Protein AF-A0A9E3Q4N4-F1 (afdb_monomer_lite)

Radius of gyration: 17.68 Å; chains: 1; bounding box: 38×56×44 Å

Structure (mmCIF, N/CA/C/O backbone):
data_AF-A0A9E3Q4N4-F1
#
_entry.id   AF-A0A9E3Q4N4-F1
#
loop_
_atom_site.group_PDB
_atom_site.id
_atom_site.type_symbol
_atom_site.label_atom_id
_atom_site.label_alt_id
_atom_site.label_comp_id
_atom_site.label_asym_id
_atom_site.label_entity_id
_atom_site.label_seq_id
_atom_site.pdbx_PDB_ins_code
_atom_site.Cartn_x
_atom_site.Cartn_y
_atom_site.Cartn_z
_atom_site.occupancy
_atom_site.B_iso_or_equiv
_atom_site.auth_seq_id
_atom_site.auth_comp_id
_atom_site.auth_asym_id
_atom_site.auth_atom_id
_atom_site.pdbx_PDB_model_num
ATOM 1 N N . MET A 1 1 ? 18.812 33.890 12.161 1.00 44.12 1 MET A N 1
ATOM 2 C CA . MET A 1 1 ? 17.458 33.704 11.607 1.00 44.12 1 MET A CA 1
ATOM 3 C C . MET A 1 1 ? 16.983 32.359 12.131 1.00 44.12 1 MET A C 1
ATOM 5 O O . MET A 1 1 ? 17.540 31.350 11.725 1.00 44.12 1 MET A O 1
ATOM 9 N N . ALA A 1 2 ? 16.129 32.348 13.156 1.00 44.19 2 ALA A N 1
ATOM 10 C CA . ALA A 1 2 ? 15.588 31.101 13.691 1.00 44.19 2 ALA A CA 1
ATOM 11 C C . ALA A 1 2 ? 14.675 30.496 12.619 1.00 44.19 2 ALA A C 1
ATOM 13 O O . ALA A 1 2 ? 13.860 31.219 12.047 1.00 44.19 2 ALA A O 1
ATOM 14 N N . LEU A 1 3 ? 14.868 29.218 12.292 1.00 48.31 3 LEU A N 1
ATOM 15 C CA . LEU A 1 3 ? 13.916 28.496 11.452 1.00 48.31 3 LEU A CA 1
ATOM 16 C C . LEU A 1 3 ? 12.552 28.562 12.161 1.00 48.31 3 LEU A C 1
ATOM 18 O O . LEU A 1 3 ? 12.532 28.375 13.380 1.00 48.31 3 LEU A O 1
ATOM 22 N N . PRO A 1 4 ? 11.449 28.886 11.459 1.00 55.12 4 PRO A N 1
ATOM 23 C CA . PRO A 1 4 ? 10.127 28.889 12.073 1.00 55.12 4 PRO A CA 1
ATOM 24 C C . PRO A 1 4 ? 9.855 27.524 12.707 1.00 55.12 4 PRO A C 1
ATOM 26 O O . PRO A 1 4 ? 10.367 26.511 12.224 1.00 55.12 4 PRO A O 1
ATOM 29 N N . ASP A 1 5 ? 9.080 27.525 13.793 1.00 55.97 5 ASP A N 1
ATOM 30 C CA . ASP A 1 5 ? 8.675 26.323 14.516 1.00 55.97 5 ASP A CA 1
ATOM 31 C C . ASP A 1 5 ? 8.233 25.251 13.519 1.00 55.97 5 ASP A C 1
ATOM 33 O O . ASP A 1 5 ? 7.205 25.372 12.850 1.00 55.97 5 ASP A O 1
ATOM 37 N N . VAL A 1 6 ? 9.052 24.208 13.375 1.00 57.19 6 VAL A N 1
ATOM 38 C CA . VAL A 1 6 ? 8.673 23.028 12.607 1.00 57.19 6 VAL A CA 1
ATOM 39 C C . VAL A 1 6 ? 7.453 22.474 13.321 1.00 57.19 6 VAL A C 1
ATOM 41 O O . VAL A 1 6 ? 7.573 22.007 14.454 1.00 57.19 6 VAL A O 1
ATOM 44 N N . TYR A 1 7 ? 6.284 22.557 12.686 1.00 50.38 7 TYR A N 1
ATOM 45 C CA . TYR A 1 7 ? 5.096 21.870 13.164 1.00 50.38 7 TYR A CA 1
ATOM 46 C C . TYR A 1 7 ? 5.445 20.385 13.283 1.00 50.38 7 TYR A C 1
ATOM 48 O O . TYR A 1 7 ? 5.587 19.676 12.288 1.00 50.38 7 TYR A O 1
ATOM 56 N N . ARG A 1 8 ? 5.658 19.931 14.517 1.00 53.75 8 ARG A N 1
ATOM 57 C CA . ARG A 1 8 ? 5.776 18.516 14.837 1.00 53.75 8 ARG A CA 1
ATOM 58 C C . ARG A 1 8 ? 4.348 18.027 14.989 1.00 53.75 8 ARG A C 1
ATOM 60 O O . ARG A 1 8 ? 3.707 18.326 15.994 1.00 53.75 8 ARG A O 1
ATOM 67 N N . GLY A 1 9 ? 3.835 17.372 13.950 1.00 55.59 9 GLY A N 1
ATOM 68 C CA . GLY A 1 9 ? 2.509 16.768 13.993 1.00 55.59 9 GLY A CA 1
ATOM 69 C C . GLY A 1 9 ? 2.372 15.877 15.224 1.00 55.59 9 GLY A C 1
ATOM 70 O O . GLY A 1 9 ? 3.313 15.192 15.613 1.00 55.59 9 GLY A O 1
ATOM 71 N N . THR A 1 10 ? 1.200 15.893 15.848 1.00 58.22 10 THR A N 1
ATOM 72 C CA . THR A 1 10 ? 0.866 15.021 16.984 1.00 58.22 10 THR A CA 1
ATOM 73 C C . THR A 1 10 ? 0.396 13.644 16.509 1.00 58.22 10 THR A C 1
ATOM 75 O O . THR A 1 10 ? -0.492 13.059 17.123 1.00 58.22 10 THR A O 1
ATOM 78 N N . ILE A 1 11 ? 0.910 13.161 15.373 1.00 63.06 11 ILE A N 1
ATOM 79 C CA . ILE A 1 11 ? 0.548 11.846 14.842 1.00 63.06 11 ILE A CA 1
ATOM 80 C C . ILE A 1 11 ? 1.071 10.809 15.836 1.00 63.06 11 ILE A C 1
ATOM 82 O O . ILE A 1 11 ? 2.274 10.735 16.075 1.00 63.06 11 ILE A O 1
ATOM 86 N N . GLY A 1 12 ? 0.158 10.062 16.458 1.00 73.31 12 GLY A N 1
ATOM 87 C CA . GLY A 1 12 ? 0.511 8.969 17.355 1.00 73.31 12 GLY A CA 1
ATOM 88 C C . GLY A 1 12 ? 0.846 7.741 16.528 1.00 73.31 12 GLY A C 1
ATOM 89 O O . GLY A 1 12 ? -0.044 6.974 16.182 1.00 73.31 12 GLY A O 1
ATOM 90 N N . ASP A 1 13 ? 2.104 7.552 16.163 1.00 75.94 13 ASP A N 1
ATOM 91 C CA . ASP A 1 13 ? 2.524 6.400 15.380 1.00 75.94 13 ASP A CA 1
ATOM 92 C C . ASP A 1 13 ? 2.892 5.199 16.264 1.00 75.94 13 ASP A C 1
ATOM 94 O O . ASP A 1 13 ? 3.602 5.310 17.265 1.00 75.94 13 ASP A O 1
ATOM 98 N N . ILE A 1 14 ? 2.385 4.011 15.908 1.00 72.06 14 ILE A N 1
ATOM 99 C CA . ILE A 1 14 ? 2.612 2.784 16.687 1.00 72.06 14 ILE A CA 1
ATOM 100 C C . ILE A 1 14 ? 3.108 1.643 15.787 1.00 72.06 14 ILE A C 1
ATOM 102 O O . ILE A 1 14 ? 2.314 1.081 15.027 1.00 72.06 14 ILE A O 1
ATOM 106 N N . PRO A 1 15 ? 4.387 1.221 15.913 1.00 74.44 15 PRO A N 1
ATOM 107 C CA . PRO A 1 15 ? 5.446 1.800 16.760 1.00 74.44 15 PRO A CA 1
ATOM 108 C C . PRO A 1 15 ? 5.925 3.192 16.280 1.00 74.44 15 PRO A C 1
ATOM 110 O O . PRO A 1 15 ? 5.662 3.550 15.133 1.00 74.44 15 PRO A O 1
ATOM 113 N N . PRO A 1 16 ? 6.661 3.96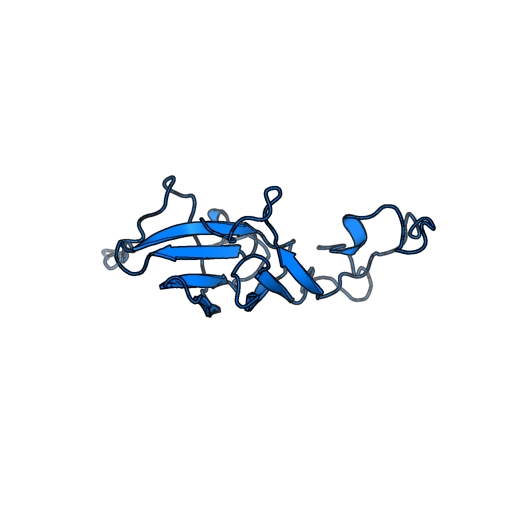7 17.101 1.00 76.12 16 PRO A N 1
ATOM 114 C CA . PRO A 1 16 ? 7.232 5.244 16.667 1.00 76.12 16 PRO A CA 1
ATOM 115 C C . PRO A 1 16 ? 8.103 5.111 15.406 1.00 76.12 16 PRO A C 1
ATOM 117 O O . PRO A 1 16 ? 8.852 4.143 15.261 1.00 76.12 16 PRO A O 1
ATOM 120 N N . GLY A 1 17 ? 7.993 6.066 14.490 1.00 71.25 17 GLY A N 1
ATOM 121 C CA . GLY A 1 17 ? 8.523 6.074 13.122 1.00 71.25 17 GLY A CA 1
ATOM 122 C C . GLY A 1 17 ? 7.767 5.187 12.120 1.00 71.25 17 GLY A C 1
ATOM 123 O O . GLY A 1 17 ? 8.088 5.173 10.929 1.00 71.25 17 GLY A O 1
ATOM 124 N N . SER A 1 18 ? 6.778 4.393 12.549 1.00 72.62 18 SER A N 1
ATOM 125 C CA . SER A 1 18 ? 6.140 3.406 11.658 1.00 72.62 18 SER A CA 1
ATOM 126 C C . SER A 1 18 ? 5.068 3.981 10.745 1.00 72.62 18 SER A C 1
ATOM 128 O O . SER A 1 18 ? 4.718 3.330 9.760 1.00 72.62 18 SER A O 1
ATOM 130 N N . ALA A 1 19 ? 4.562 5.174 11.051 1.00 79.50 19 ALA A N 1
ATOM 131 C CA . ALA A 1 19 ? 3.550 5.863 10.263 1.00 79.50 19 ALA A CA 1
ATOM 132 C C . ALA A 1 19 ? 4.026 7.246 9.806 1.00 79.50 19 ALA A C 1
ATOM 134 O O . ALA A 1 19 ? 3.214 8.137 9.588 1.00 79.50 19 ALA A O 1
ATOM 135 N N . ASP A 1 20 ? 5.334 7.415 9.605 1.00 86.75 20 ASP A N 1
ATOM 136 C CA . ASP A 1 20 ? 5.848 8.552 8.849 1.00 86.75 20 ASP A CA 1
ATOM 137 C C . ASP A 1 20 ? 5.417 8.407 7.383 1.00 86.75 20 ASP A C 1
ATOM 139 O O . ASP A 1 20 ? 5.755 7.438 6.701 1.00 86.75 20 ASP A O 1
ATOM 143 N N . PHE A 1 21 ? 4.645 9.352 6.869 1.00 90.94 21 PHE A N 1
ATOM 144 C CA . PHE A 1 21 ? 4.250 9.380 5.464 1.00 90.94 21 PHE A CA 1
ATOM 145 C C . PHE A 1 21 ? 4.137 10.823 4.977 1.00 90.94 21 PHE A C 1
ATOM 147 O O . PHE A 1 21 ? 4.151 11.770 5.763 1.00 90.94 21 PHE A O 1
ATOM 154 N N . GLY A 1 22 ? 4.074 10.999 3.662 1.00 90.62 22 GLY A N 1
ATOM 155 C CA . GLY A 1 22 ? 4.076 12.305 3.017 1.00 90.62 22 GLY A CA 1
ATOM 156 C C . GLY A 1 22 ? 3.061 12.354 1.889 1.00 90.62 22 GLY A C 1
ATOM 157 O O . GLY A 1 22 ? 2.686 11.308 1.376 1.00 90.62 22 GLY A O 1
ATOM 158 N N . ALA A 1 23 ? 2.625 13.567 1.538 1.00 94.88 23 ALA A N 1
ATOM 159 C CA . ALA A 1 23 ? 1.619 13.818 0.503 1.00 94.88 23 ALA A CA 1
ATOM 160 C C . ALA A 1 23 ? 0.378 12.899 0.626 1.00 94.88 23 ALA A C 1
ATOM 162 O O . ALA A 1 23 ? 0.128 12.077 -0.256 1.00 94.88 23 ALA A O 1
ATOM 163 N N . PRO A 1 24 ? -0.374 12.980 1.745 1.00 96.44 24 PRO A N 1
ATOM 164 C CA . PRO A 1 24 ? -1.646 12.274 1.844 1.00 96.44 24 PRO A CA 1
ATOM 165 C C . PRO A 1 24 ? -2.606 12.773 0.757 1.00 96.44 24 PRO A C 1
ATOM 167 O O . PRO A 1 24 ? -2.753 13.982 0.576 1.00 96.44 24 PRO A O 1
ATOM 170 N N . ASP A 1 25 ? -3.259 11.836 0.078 1.00 97.75 25 ASP A N 1
ATOM 171 C CA . ASP A 1 25 ? -4.211 12.087 -1.007 1.00 97.75 25 ASP A CA 1
ATOM 172 C C . ASP A 1 25 ? -5.526 11.352 -0.707 1.00 97.75 25 ASP A C 1
ATOM 174 O O . ASP A 1 25 ? -6.457 11.931 -0.138 1.00 97.75 25 ASP A O 1
ATOM 178 N N . GLY A 1 26 ? -5.580 10.051 -1.009 1.00 98.00 26 GLY A N 1
ATOM 179 C CA . GLY A 1 26 ? -6.788 9.249 -0.862 1.00 98.00 26 GLY A CA 1
ATOM 180 C C . GLY A 1 26 ? -7.220 9.113 0.598 1.00 98.00 26 GLY A C 1
ATOM 181 O O . GLY A 1 26 ? -6.429 8.722 1.456 1.00 98.00 26 GLY A O 1
ATOM 182 N N . LEU A 1 27 ? -8.497 9.388 0.877 1.00 98.38 27 LEU A N 1
ATOM 183 C CA . LEU A 1 27 ? -9.109 9.223 2.196 1.00 98.38 27 LEU A CA 1
ATOM 184 C C . LEU A 1 27 ? -10.389 8.396 2.098 1.00 98.38 27 LEU A C 1
ATOM 186 O O . LEU A 1 27 ? -11.219 8.616 1.213 1.00 98.38 27 LEU A O 1
ATOM 190 N N . TRP A 1 28 ? -10.586 7.479 3.044 1.00 98.00 28 TRP A N 1
ATOM 191 C CA . TRP A 1 28 ? -11.811 6.683 3.121 1.00 98.00 28 TRP A CA 1
ATOM 192 C C . TRP A 1 28 ? -12.158 6.307 4.557 1.00 98.00 28 TRP A C 1
ATOM 194 O O . TRP A 1 28 ? -11.306 5.842 5.312 1.00 98.00 28 TRP A O 1
ATOM 204 N N . PHE A 1 29 ? -13.434 6.436 4.913 1.00 96.94 29 PHE A N 1
ATOM 205 C CA . PHE A 1 29 ? -13.973 5.887 6.153 1.00 96.94 29 PHE A CA 1
ATOM 206 C C . PHE A 1 29 ? -14.627 4.540 5.898 1.00 96.94 29 PHE A C 1
ATOM 208 O O . PHE A 1 29 ? -15.522 4.427 5.060 1.00 96.94 29 PHE A O 1
ATOM 215 N N . ASP A 1 30 ? -14.210 3.520 6.642 1.00 95.12 30 ASP A N 1
ATOM 216 C CA . ASP A 1 30 ? -14.932 2.253 6.628 1.00 95.12 30 ASP A CA 1
ATOM 217 C C . ASP A 1 30 ? -16.133 2.257 7.596 1.00 95.12 30 ASP A C 1
ATOM 219 O O . ASP A 1 30 ? -16.241 3.136 8.459 1.00 95.12 30 ASP A O 1
ATOM 223 N N . PRO A 1 31 ? -17.052 1.277 7.487 1.00 93.75 31 PRO A N 1
ATOM 224 C CA . PRO A 1 31 ? -18.223 1.193 8.364 1.00 93.75 31 PRO A CA 1
ATOM 225 C C . PRO A 1 31 ? -17.915 1.024 9.862 1.00 93.75 31 PRO A C 1
ATOM 227 O O . PRO A 1 31 ? -18.832 1.113 10.675 1.00 93.75 31 PRO A O 1
ATOM 230 N N . PHE A 1 32 ? -16.657 0.771 10.236 1.00 93.81 32 PHE A N 1
ATOM 231 C CA . PHE A 1 32 ? -16.210 0.597 11.620 1.00 93.81 32 PHE A CA 1
ATOM 232 C C . PHE A 1 32 ? -15.582 1.876 12.194 1.00 93.81 32 PHE A C 1
ATOM 234 O O . PHE A 1 32 ? -15.133 1.873 13.339 1.00 93.81 32 PHE A O 1
ATOM 241 N N . GLY A 1 33 ? -15.568 2.970 11.423 1.00 94.88 33 GLY A N 1
ATOM 242 C CA . GLY A 1 33 ? -15.108 4.286 11.867 1.00 94.88 33 GLY A CA 1
ATOM 243 C C . GLY A 1 33 ? -13.601 4.510 11.747 1.00 94.88 33 GLY A C 1
ATOM 244 O O . GLY A 1 33 ? -13.103 5.519 12.245 1.00 94.88 33 GLY A O 1
ATOM 245 N N . ARG A 1 34 ? -12.867 3.610 11.081 1.00 96.19 34 ARG A N 1
ATOM 246 C CA . ARG A 1 34 ? -11.432 3.798 10.823 1.00 96.19 34 ARG A CA 1
ATOM 247 C C . ARG A 1 34 ? -11.228 4.715 9.622 1.00 96.19 34 ARG A C 1
ATOM 249 O O . ARG A 1 34 ? -11.931 4.577 8.616 1.00 96.19 34 ARG A O 1
ATOM 256 N N . LEU A 1 35 ? -10.251 5.614 9.720 1.00 97.62 35 LEU A N 1
ATOM 257 C CA . LEU A 1 35 ? -9.830 6.477 8.620 1.00 97.62 35 LEU A CA 1
ATOM 258 C C . LEU A 1 35 ? -8.646 5.843 7.894 1.00 97.62 35 LEU A C 1
ATOM 260 O O . LEU A 1 35 ? -7.563 5.698 8.453 1.00 97.62 35 LEU A O 1
ATOM 264 N N . TRP A 1 36 ? -8.835 5.508 6.631 1.00 98.06 36 TRP A N 1
ATOM 265 C CA . TRP A 1 36 ? -7.776 5.034 5.758 1.00 98.06 36 TRP A CA 1
ATOM 266 C C . TRP A 1 36 ? -7.182 6.206 4.984 1.00 98.06 36 TRP A C 1
ATOM 268 O O . TRP A 1 36 ? -7.923 7.035 4.456 1.00 98.06 36 TRP A O 1
ATOM 278 N N . ILE A 1 37 ? -5.853 6.273 4.946 1.00 98.19 37 ILE A N 1
ATOM 279 C CA . ILE A 1 37 ? -5.077 7.367 4.354 1.00 98.19 37 ILE A CA 1
ATOM 280 C C . ILE A 1 37 ? -4.126 6.758 3.332 1.00 98.19 37 ILE A C 1
ATOM 282 O O . ILE A 1 37 ? -3.350 5.876 3.687 1.00 98.19 37 ILE A O 1
ATOM 286 N N . GLN A 1 38 ? -4.172 7.216 2.089 1.00 98.31 38 GLN A N 1
ATOM 287 C CA . GLN A 1 38 ? -3.318 6.771 0.989 1.00 98.31 38 GLN A CA 1
ATOM 288 C C . GLN A 1 38 ? -2.411 7.930 0.552 1.00 98.31 38 GLN A C 1
ATOM 290 O O . GLN A 1 38 ? -2.752 9.092 0.786 1.00 98.31 38 GLN A O 1
ATOM 295 N N . THR A 1 39 ? -1.249 7.640 -0.034 1.00 97.19 39 THR A N 1
ATOM 296 C CA . THR A 1 39 ? -0.262 8.677 -0.374 1.00 97.19 39 THR A CA 1
ATOM 297 C C . THR A 1 39 ? 0.115 8.709 -1.848 1.00 97.19 39 THR A C 1
ATOM 299 O O . THR A 1 39 ? 0.205 7.659 -2.493 1.00 97.19 39 THR A O 1
ATOM 302 N N . ASP A 1 40 ? 0.429 9.922 -2.308 1.00 96.62 40 ASP A N 1
ATOM 303 C CA . ASP A 1 40 ? 1.024 10.228 -3.611 1.00 96.62 40 ASP A CA 1
ATOM 304 C C . ASP A 1 40 ? 2.163 11.254 -3.457 1.00 96.62 40 ASP A C 1
ATOM 306 O O . ASP A 1 40 ? 2.057 12.446 -3.751 1.00 96.62 40 ASP A O 1
ATOM 310 N N . HIS A 1 41 ? 3.289 10.806 -2.907 1.00 93.31 41 HIS A N 1
ATOM 311 C CA . HIS A 1 41 ? 4.544 11.540 -3.032 1.00 93.31 41 HIS A CA 1
ATOM 312 C C . HIS A 1 41 ? 5.353 10.999 -4.210 1.00 93.31 41 HIS A C 1
ATOM 314 O O . HIS A 1 41 ? 5.123 9.893 -4.700 1.00 93.31 41 HIS A O 1
ATOM 320 N N . GLN A 1 42 ? 6.397 11.732 -4.612 1.00 87.94 42 GLN A N 1
ATOM 321 C CA . GLN A 1 42 ? 7.340 11.231 -5.611 1.00 87.94 42 GLN A CA 1
ATOM 322 C C . GLN A 1 42 ? 7.920 9.885 -5.155 1.00 87.94 42 GLN A C 1
ATOM 324 O O . GLN A 1 42 ? 8.680 9.815 -4.184 1.00 87.94 42 GLN A O 1
ATOM 329 N N . GLY A 1 43 ? 7.551 8.811 -5.855 1.00 77.12 43 GLY A N 1
ATOM 330 C CA . GLY A 1 43 ? 7.810 7.421 -5.463 1.00 77.12 43 GLY A CA 1
ATOM 331 C C . GLY A 1 43 ? 9.255 6.958 -5.656 1.00 77.12 43 GLY A C 1
ATOM 332 O O . GLY A 1 43 ? 9.507 5.769 -5.854 1.00 77.12 43 GLY A O 1
ATOM 333 N N . THR A 1 44 ? 10.202 7.894 -5.647 1.00 82.31 44 THR A N 1
ATOM 334 C CA . THR A 1 44 ? 11.620 7.637 -5.869 1.00 82.31 44 THR A CA 1
ATOM 335 C C . THR A 1 44 ? 12.366 7.364 -4.559 1.00 82.31 44 THR A C 1
ATOM 337 O O . THR A 1 44 ? 13.383 6.684 -4.588 1.00 82.31 44 THR A O 1
ATOM 340 N N . ALA A 1 45 ? 11.842 7.811 -3.409 1.00 84.50 45 ALA A N 1
ATOM 341 C CA . ALA A 1 45 ? 12.476 7.695 -2.087 1.00 84.50 45 ALA A CA 1
ATOM 342 C C . ALA A 1 45 ? 13.841 8.415 -1.977 1.00 84.50 45 ALA A C 1
ATOM 344 O O . ALA A 1 45 ? 14.752 7.953 -1.291 1.00 84.50 45 ALA A O 1
ATOM 345 N N . GLN A 1 46 ? 14.008 9.561 -2.649 1.00 87.06 46 GLN A N 1
ATOM 346 C CA . GLN A 1 46 ? 15.166 10.451 -2.461 1.00 87.06 46 GLN A CA 1
ATOM 347 C C . GLN A 1 46 ? 14.762 11.815 -1.891 1.00 87.06 46 GLN A C 1
ATOM 349 O O . GLN A 1 46 ? 13.584 12.163 -1.803 1.00 87.06 46 GLN A O 1
ATOM 354 N N . GLY A 1 47 ? 15.763 12.608 -1.499 1.00 88.62 47 GLY A N 1
ATOM 355 C CA . GLY A 1 47 ? 15.561 13.956 -0.976 1.00 88.62 47 GLY A CA 1
ATOM 356 C C . GLY A 1 47 ? 14.753 13.934 0.320 1.00 88.62 47 GLY A C 1
ATOM 357 O O . GLY A 1 47 ? 15.081 13.195 1.246 1.00 88.62 47 GLY A O 1
ATOM 358 N N . HIS A 1 48 ? 13.680 14.724 0.375 1.00 86.25 48 HIS A N 1
ATOM 359 C CA . HIS A 1 48 ? 12.806 14.809 1.551 1.00 86.25 48 HIS A CA 1
ATOM 360 C C . HIS A 1 48 ? 12.054 13.497 1.851 1.00 86.25 48 HIS A C 1
ATOM 362 O O . HIS A 1 48 ? 11.543 13.334 2.954 1.00 86.25 48 HIS A O 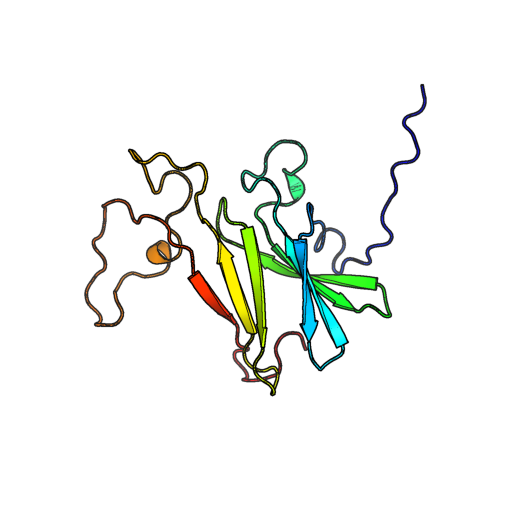1
ATOM 368 N N . TRP A 1 49 ? 12.016 12.553 0.904 1.00 87.88 49 TRP A N 1
ATOM 369 C CA . TRP A 1 49 ? 11.278 11.290 1.012 1.00 87.88 49 TRP A CA 1
ATOM 370 C C . TRP A 1 49 ? 12.142 10.102 1.461 1.00 87.88 49 TRP A C 1
ATOM 372 O O . TRP A 1 49 ? 11.635 8.990 1.585 1.00 87.88 49 TRP A O 1
ATOM 382 N N . VAL A 1 50 ? 13.445 10.311 1.699 1.00 86.88 50 VAL A N 1
ATOM 383 C CA . VAL A 1 50 ? 14.430 9.226 1.900 1.00 86.88 50 VAL A CA 1
ATOM 384 C C . VAL A 1 50 ? 14.093 8.269 3.049 1.00 86.88 50 VAL A C 1
ATOM 386 O O . VAL A 1 50 ? 14.420 7.090 2.979 1.00 86.88 50 VAL A O 1
ATOM 389 N N . ASN A 1 51 ? 13.392 8.753 4.076 1.00 86.12 51 ASN A N 1
ATOM 390 C CA . ASN A 1 51 ? 13.001 7.949 5.236 1.00 86.12 51 ASN A CA 1
ATOM 391 C C . ASN A 1 51 ? 11.576 7.377 5.140 1.00 86.12 51 ASN A C 1
ATOM 393 O O . ASN A 1 51 ? 11.170 6.634 6.028 1.00 86.12 51 ASN A O 1
ATOM 397 N N . LEU A 1 52 ? 10.812 7.720 4.096 1.00 87.50 52 LEU A N 1
ATOM 398 C CA . LEU A 1 52 ? 9.417 7.284 3.946 1.00 87.50 52 LEU A CA 1
ATOM 399 C C . LEU A 1 52 ? 9.287 6.018 3.091 1.00 87.50 52 LEU A C 1
ATOM 401 O O . LEU A 1 52 ? 8.390 5.210 3.321 1.00 87.50 52 LEU A O 1
ATOM 405 N N . GLY A 1 53 ? 10.206 5.818 2.141 1.00 88.88 53 GLY A N 1
ATOM 406 C CA . GLY A 1 53 ? 10.155 4.704 1.195 1.00 88.88 53 GLY A CA 1
ATOM 407 C C . GLY A 1 53 ? 9.244 4.992 -0.001 1.00 88.88 53 GLY A C 1
ATOM 408 O O . GLY A 1 53 ? 9.299 6.080 -0.569 1.00 88.88 53 GLY A O 1
ATOM 409 N N . THR A 1 54 ? 8.471 3.993 -0.434 1.00 92.88 54 THR A N 1
ATOM 410 C CA . THR A 1 54 ? 7.449 4.134 -1.490 1.00 92.88 54 THR A CA 1
ATOM 411 C C . THR A 1 54 ? 6.138 4.670 -0.912 1.00 92.88 54 THR A C 1
ATOM 413 O O . THR A 1 54 ? 5.999 4.774 0.304 1.00 92.88 54 THR A O 1
ATOM 416 N N . ASN A 1 55 ? 5.156 4.961 -1.771 1.00 96.06 55 ASN A N 1
ATOM 417 C CA . ASN A 1 55 ? 3.816 5.326 -1.323 1.00 96.06 55 ASN A CA 1
ATOM 418 C C . ASN A 1 55 ? 3.150 4.211 -0.503 1.00 96.06 55 ASN A C 1
ATOM 420 O O . ASN A 1 55 ? 3.352 3.014 -0.739 1.00 96.06 55 ASN A O 1
ATOM 424 N N . VAL A 1 56 ? 2.343 4.612 0.475 1.00 95.56 56 VAL A N 1
ATOM 425 C CA . VAL A 1 56 ? 1.775 3.735 1.500 1.00 95.56 56 VAL A CA 1
ATOM 426 C C . VAL A 1 56 ? 0.277 3.957 1.653 1.00 95.56 56 VAL A C 1
ATOM 428 O O . VAL A 1 56 ? -0.288 4.942 1.185 1.00 95.56 56 VAL A O 1
ATOM 431 N N . MET A 1 57 ? -0.365 3.034 2.362 1.0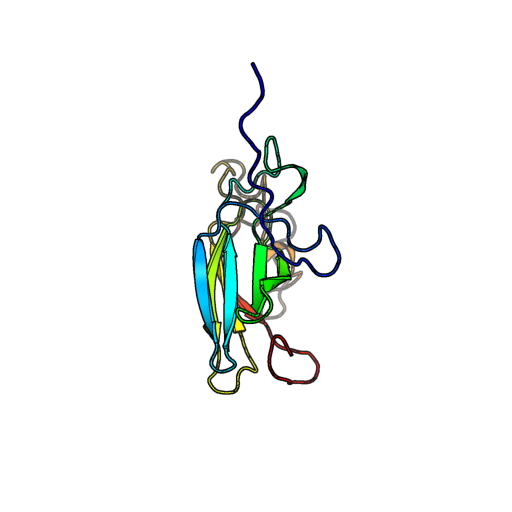0 97.50 57 MET A N 1
ATOM 432 C CA . MET A 1 57 ? -1.662 3.279 2.974 1.00 97.50 57 MET A CA 1
ATOM 433 C C . MET A 1 57 ? -1.581 3.009 4.472 1.00 97.50 57 MET A C 1
ATOM 435 O O . MET A 1 57 ? -1.096 1.962 4.915 1.00 97.50 57 MET A O 1
ATOM 439 N N . CYS A 1 58 ? -2.062 3.971 5.243 1.00 96.31 58 CYS A N 1
ATOM 440 C CA . CYS A 1 58 ? -2.150 3.952 6.691 1.00 96.31 58 CYS A CA 1
ATOM 441 C C . CYS A 1 58 ? -3.609 3.815 7.131 1.00 96.31 58 CYS A C 1
ATOM 443 O O . CYS A 1 58 ? -4.536 4.152 6.395 1.00 96.31 58 CYS A O 1
ATOM 445 N N . CYS A 1 59 ? -3.803 3.337 8.353 1.00 96.19 59 CYS A N 1
ATOM 446 C CA . CYS A 1 59 ? -5.083 3.320 9.040 1.00 96.19 59 CYS A CA 1
ATOM 447 C C . CYS A 1 59 ? -4.945 4.146 10.316 1.00 96.19 59 CYS A C 1
ATOM 449 O O . CYS A 1 59 ? -4.007 3.940 11.089 1.00 96.19 59 CYS A O 1
ATOM 451 N N . ALA A 1 60 ? -5.875 5.065 10.520 1.00 95.00 60 ALA A N 1
ATOM 452 C CA . ALA A 1 60 ? -5.934 5.954 11.657 1.00 95.00 60 ALA A CA 1
ATOM 453 C C . ALA A 1 60 ? -7.206 5.709 12.472 1.00 95.00 60 ALA A C 1
ATOM 455 O O . ALA A 1 60 ? -8.280 5.470 11.909 1.00 95.00 60 ALA A O 1
ATOM 456 N N . ASP A 1 61 ? -7.083 5.807 13.791 1.00 94.06 61 ASP A N 1
ATOM 457 C CA . ASP A 1 61 ? -8.219 5.987 14.688 1.00 94.06 61 ASP A CA 1
ATOM 458 C C . ASP A 1 61 ? -8.440 7.496 14.896 1.00 94.06 61 ASP A C 1
ATOM 460 O O . ASP A 1 61 ? -7.617 8.162 15.533 1.00 94.06 61 ASP A O 1
ATOM 464 N N . PRO A 1 62 ? -9.544 8.063 14.377 1.00 91.94 62 PRO A N 1
ATOM 465 C CA . PRO A 1 62 ? -9.818 9.492 14.499 1.00 91.94 62 PRO A CA 1
ATOM 466 C C . PRO A 1 62 ? -10.024 9.972 15.939 1.00 91.94 62 PRO A C 1
ATOM 468 O O . PRO A 1 62 ? -9.906 11.168 16.190 1.00 91.94 62 PRO A O 1
ATOM 471 N N . ASN A 1 63 ? -10.364 9.081 16.878 1.00 91.69 63 ASN A N 1
ATOM 472 C CA . ASN A 1 63 ? -10.619 9.465 18.269 1.00 91.69 63 ASN A CA 1
ATOM 473 C C . ASN A 1 63 ? -9.323 9.610 19.069 1.00 91.69 63 ASN A C 1
ATOM 475 O O . ASN A 1 63 ? -9.237 10.449 19.964 1.00 91.69 63 ASN A O 1
ATOM 479 N N . THR A 1 64 ? -8.333 8.769 18.770 1.00 90.25 64 THR A N 1
ATOM 480 C CA . THR A 1 64 ? -7.046 8.731 19.480 1.00 90.25 64 THR A CA 1
ATOM 481 C C . THR A 1 64 ? -5.923 9.417 18.707 1.00 90.25 64 THR A C 1
ATOM 483 O O . THR A 1 64 ? -4.859 9.654 19.276 1.00 90.25 64 THR A O 1
ATOM 486 N N . CYS A 1 65 ? -6.153 9.753 17.433 1.00 89.38 65 CYS A N 1
ATOM 487 C CA . CYS A 1 65 ? -5.139 10.222 16.485 1.00 89.38 65 CYS A CA 1
ATOM 488 C C . CYS A 1 65 ? -3.992 9.218 16.278 1.00 89.38 65 CYS A C 1
ATOM 490 O O . CYS A 1 65 ? -2.916 9.590 15.798 1.00 89.38 65 CYS A O 1
ATOM 492 N N . GLU A 1 66 ? -4.215 7.954 16.646 1.00 91.12 66 GLU A N 1
ATOM 493 C CA . GLU A 1 66 ? -3.265 6.881 16.414 1.00 91.12 66 GLU A CA 1
ATOM 494 C C . GLU A 1 66 ? -3.250 6.522 14.929 1.00 91.12 66 GLU A C 1
ATOM 496 O O . GLU A 1 66 ? -4.312 6.361 14.327 1.00 91.12 66 GLU A O 1
ATOM 501 N N . VAL A 1 67 ? -2.065 6.362 14.339 1.00 92.81 67 VAL A N 1
ATOM 502 C CA . VAL A 1 67 ? -1.890 5.977 12.937 1.00 92.81 67 VAL A CA 1
ATOM 503 C C . VAL A 1 67 ? -0.918 4.810 12.819 1.00 92.81 67 VAL A C 1
ATOM 505 O O . VAL A 1 67 ? 0.155 4.793 13.423 1.00 92.81 67 VAL A O 1
ATOM 508 N N . ARG A 1 68 ? -1.280 3.826 11.993 1.00 93.38 68 ARG A N 1
ATOM 509 C CA . ARG A 1 68 ? -0.436 2.672 11.668 1.00 93.38 68 ARG A CA 1
ATOM 510 C C . ARG A 1 68 ? -0.326 2.502 10.164 1.00 93.38 68 ARG A C 1
ATOM 512 O O . ARG A 1 68 ? -1.341 2.487 9.466 1.00 93.38 68 ARG A O 1
ATOM 519 N N . ARG A 1 69 ? 0.890 2.302 9.656 1.00 94.31 69 ARG A N 1
ATOM 520 C CA . ARG A 1 69 ? 1.095 1.886 8.263 1.00 94.31 69 ARG A CA 1
ATOM 521 C C . ARG A 1 69 ? 0.561 0.469 8.069 1.00 94.31 69 ARG A C 1
ATOM 523 O O . ARG A 1 69 ? 0.922 -0.440 8.811 1.00 94.31 69 ARG A O 1
ATOM 530 N N . PHE A 1 70 ? -0.293 0.289 7.067 1.00 95.75 70 PHE A N 1
ATOM 531 C CA . PHE A 1 70 ? -0.956 -0.982 6.778 1.00 95.75 70 PHE A CA 1
ATOM 532 C C . PHE A 1 70 ? -0.439 -1.633 5.490 1.00 95.75 70 PHE A C 1
ATOM 534 O O . PHE A 1 70 ? -0.264 -2.849 5.439 1.00 95.75 70 PHE A O 1
ATOM 541 N N . LEU A 1 71 ? -0.173 -0.833 4.456 1.00 95.81 71 LEU A N 1
ATOM 542 C CA . LEU A 1 71 ? 0.293 -1.292 3.148 1.00 95.81 71 LEU A CA 1
ATOM 543 C C . LEU A 1 71 ? 1.439 -0.404 2.657 1.00 95.81 71 LEU A C 1
ATOM 545 O O . LEU A 1 71 ? 1.383 0.814 2.797 1.00 95.81 71 LEU A O 1
ATOM 549 N N . THR A 1 72 ? 2.430 -1.020 2.020 1.00 94.94 72 THR A N 1
ATOM 550 C CA . THR A 1 72 ? 3.482 -0.346 1.251 1.00 94.94 72 THR A CA 1
ATOM 551 C C . THR A 1 72 ? 3.340 -0.757 -0.211 1.00 94.94 72 THR A C 1
ATOM 553 O O . THR A 1 72 ? 3.316 -1.951 -0.516 1.00 94.94 72 THR A O 1
ATOM 556 N N . GLY A 1 73 ? 3.198 0.219 -1.105 1.00 95.50 73 GLY A N 1
ATOM 557 C CA . GLY A 1 73 ? 3.049 -0.008 -2.539 1.00 95.50 73 GLY A CA 1
ATOM 558 C C . GLY A 1 73 ? 4.371 -0.382 -3.227 1.00 95.50 73 GLY A C 1
ATOM 559 O O . GLY A 1 73 ? 5.451 -0.195 -2.655 1.00 95.50 73 GLY A O 1
ATOM 560 N N . PRO A 1 74 ? 4.319 -0.923 -4.458 1.00 95.31 74 PRO A N 1
ATOM 561 C CA . PRO A 1 74 ? 5.516 -1.183 -5.257 1.00 95.31 74 PRO A CA 1
ATOM 562 C C . PRO A 1 74 ? 6.297 0.104 -5.596 1.00 95.31 74 PRO A C 1
ATOM 564 O O . PRO A 1 74 ? 5.788 1.215 -5.431 1.00 95.31 74 PRO A O 1
ATOM 567 N N . PRO A 1 75 ? 7.536 -0.021 -6.103 1.00 93.56 75 PRO A N 1
ATOM 568 C CA . PRO A 1 75 ? 8.330 1.132 -6.516 1.00 93.56 75 PRO A CA 1
ATOM 569 C C . PRO A 1 75 ? 7.603 2.035 -7.519 1.00 93.56 75 PRO A C 1
ATOM 571 O O . PRO A 1 75 ? 6.968 1.547 -8.461 1.00 93.56 75 PRO A O 1
ATOM 574 N N . GLN A 1 76 ? 7.733 3.350 -7.313 1.00 94.50 76 GLN A N 1
A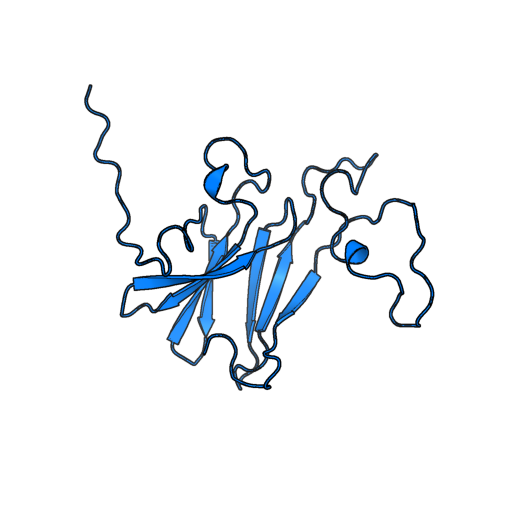TOM 575 C CA . GLN A 1 76 ? 7.187 4.401 -8.180 1.00 94.50 76 GLN A CA 1
ATOM 576 C C . GLN A 1 76 ? 5.689 4.279 -8.505 1.00 94.50 76 GLN A C 1
ATOM 578 O O . GLN A 1 76 ? 5.264 4.720 -9.563 1.00 94.50 76 GLN A O 1
ATOM 583 N N . CYS A 1 77 ? 4.890 3.674 -7.627 1.00 96.81 77 CYS A N 1
ATOM 584 C CA . CYS A 1 77 ? 3.433 3.797 -7.683 1.00 96.81 77 CYS A CA 1
ATOM 585 C C . CYS A 1 77 ? 2.949 4.922 -6.769 1.00 96.81 77 CYS A C 1
ATOM 587 O O . CYS A 1 77 ? 3.696 5.354 -5.889 1.00 96.81 77 CYS A O 1
ATOM 589 N N . GLU A 1 78 ? 1.682 5.293 -6.905 1.00 97.56 78 GLU A N 1
ATOM 590 C CA . GLU A 1 78 ? 0.881 5.802 -5.790 1.00 97.56 78 GLU A CA 1
ATOM 591 C C . GLU A 1 78 ? -0.070 4.704 -5.290 1.00 97.56 78 GLU A C 1
ATOM 593 O O . GLU A 1 78 ? -0.456 3.784 -6.033 1.00 97.56 78 GLU A O 1
ATOM 598 N N . VAL A 1 79 ? -0.459 4.806 -4.020 1.00 98.31 79 VAL A N 1
ATOM 599 C CA . VAL A 1 79 ? -1.574 4.025 -3.482 1.00 98.31 79 VAL A CA 1
ATOM 600 C C . VAL A 1 79 ? -2.793 4.932 -3.537 1.00 98.31 79 VAL A C 1
ATOM 602 O O . VAL A 1 79 ? -2.772 6.017 -2.972 1.00 98.31 79 VAL A O 1
ATOM 605 N N . THR A 1 80 ? -3.849 4.513 -4.227 1.00 98.38 80 THR A N 1
ATOM 606 C CA . THR A 1 80 ? -5.002 5.385 -4.493 1.00 98.38 80 THR A CA 1
ATOM 607 C C . THR A 1 80 ? -6.270 4.579 -4.691 1.00 98.38 80 THR A C 1
ATOM 609 O O . THR A 1 80 ? -6.219 3.445 -5.164 1.00 98.38 80 THR A O 1
ATOM 612 N N . GLY A 1 81 ? -7.417 5.160 -4.349 1.00 98.06 81 GLY A N 1
ATOM 613 C CA . GLY A 1 81 ? -8.724 4.532 -4.479 1.00 98.06 81 GLY A CA 1
ATOM 614 C C . GLY A 1 81 ? -8.893 3.327 -3.555 1.00 98.06 81 GLY A C 1
ATOM 615 O O . GLY A 1 81 ? -8.096 2.386 -3.544 1.00 98.06 81 GLY A O 1
ATOM 616 N N . MET A 1 82 ? -9.970 3.318 -2.779 1.00 97.88 82 MET A N 1
ATOM 617 C CA . MET A 1 82 ? -10.319 2.136 -2.008 1.00 97.88 82 MET A CA 1
ATOM 618 C C . MET A 1 82 ? -11.812 1.982 -1.786 1.00 97.88 82 MET A C 1
ATOM 620 O O . MET A 1 82 ? -12.583 2.937 -1.843 1.00 97.88 82 MET A O 1
ATOM 624 N N . THR A 1 83 ? -12.205 0.742 -1.527 1.00 97.75 83 THR A N 1
ATOM 625 C CA . THR A 1 83 ? -13.533 0.380 -1.035 1.00 97.75 83 THR A CA 1
ATOM 626 C C . THR A 1 83 ? -13.442 -0.948 -0.283 1.00 97.75 83 THR A C 1
ATOM 628 O O . THR A 1 83 ? -12.450 -1.666 -0.407 1.00 97.75 83 THR A O 1
ATOM 631 N N . CYS A 1 84 ? -14.456 -1.311 0.495 1.00 97.12 84 CYS A N 1
ATOM 632 C CA . CYS A 1 84 ? -14.499 -2.592 1.197 1.00 97.12 84 CYS A CA 1
ATOM 633 C C . CYS A 1 84 ? -15.824 -3.315 0.957 1.00 97.12 84 CYS A C 1
ATOM 635 O O . CYS A 1 84 ? -16.843 -2.698 0.640 1.00 97.12 84 CYS A O 1
ATOM 637 N N . THR A 1 85 ? -15.830 -4.635 1.137 1.00 97.50 85 THR A N 1
ATOM 638 C CA . THR A 1 85 ? -17.091 -5.381 1.225 1.00 97.50 85 THR A CA 1
ATOM 639 C C . THR A 1 85 ? -17.919 -4.901 2.425 1.00 97.50 85 THR A C 1
ATOM 641 O O . THR A 1 85 ? -17.342 -4.450 3.418 1.00 97.50 85 THR A O 1
ATOM 644 N N . PRO A 1 86 ? -19.263 -5.022 2.390 1.00 95.06 86 PRO A N 1
ATOM 645 C CA . PRO A 1 86 ? -20.115 -4.613 3.512 1.00 95.06 86 PRO A CA 1
ATOM 646 C C . PRO A 1 86 ? -19.788 -5.310 4.840 1.00 95.06 86 PRO A C 1
ATOM 648 O O . PRO A 1 86 ? -20.002 -4.738 5.902 1.00 95.06 86 PRO A O 1
ATOM 651 N N . ASP A 1 87 ? -19.256 -6.535 4.789 1.00 96.38 87 ASP A N 1
ATOM 652 C CA . ASP A 1 87 ? -18.815 -7.294 5.965 1.00 96.38 87 ASP A CA 1
ATOM 653 C C . ASP A 1 87 ? -17.395 -6.932 6.444 1.00 96.38 87 ASP A C 1
ATOM 655 O O . ASP A 1 87 ? -16.924 -7.486 7.437 1.00 96.38 87 ASP A O 1
ATOM 659 N N . GLY A 1 88 ? -16.697 -6.033 5.740 1.00 96.69 88 GLY A N 1
ATOM 660 C CA . GLY A 1 88 ? -15.345 -5.582 6.065 1.00 96.69 88 GLY A CA 1
ATOM 661 C C . GLY A 1 88 ? -14.238 -6.616 5.857 1.00 96.69 88 GLY A C 1
ATOM 662 O O . GLY A 1 88 ? -13.106 -6.378 6.282 1.00 96.69 88 GLY A O 1
ATOM 663 N N . ARG A 1 89 ? -14.528 -7.773 5.251 1.00 98.12 89 ARG A N 1
ATOM 664 C CA . ARG A 1 89 ? -13.568 -8.890 5.140 1.00 98.12 89 ARG A CA 1
ATOM 665 C C . ARG A 1 89 ? -12.653 -8.809 3.923 1.00 98.12 89 ARG A C 1
ATOM 667 O O . ARG A 1 89 ? -11.618 -9.474 3.904 1.00 98.12 89 ARG A O 1
ATOM 674 N N . SER A 1 90 ? -13.013 -8.002 2.927 1.00 98.31 90 SER A N 1
ATOM 675 C CA . SER A 1 90 ? -12.177 -7.732 1.756 1.00 98.31 90 SER A CA 1
ATOM 676 C C . SER A 1 90 ? -12.032 -6.232 1.543 1.00 98.31 90 SER A C 1
ATOM 678 O O . SER A 1 90 ? -13.029 -5.515 1.435 1.00 98.31 90 SER A O 1
ATOM 680 N N . LEU A 1 91 ? -10.786 -5.772 1.455 1.00 98.12 91 LEU A N 1
ATOM 681 C CA . LEU A 1 91 ? -10.443 -4.397 1.115 1.00 98.12 91 LEU A CA 1
ATOM 682 C C . LEU A 1 91 ? -9.895 -4.349 -0.315 1.00 98.12 91 LEU A C 1
ATOM 684 O O . LEU A 1 91 ? -8.921 -5.031 -0.623 1.00 98.12 91 LEU A O 1
ATOM 688 N N . PHE A 1 92 ? -10.510 -3.549 -1.178 1.00 98.62 92 PHE A N 1
ATOM 689 C CA . PHE A 1 92 ? -10.050 -3.295 -2.539 1.00 98.62 92 PHE A CA 1
ATOM 690 C C . PHE A 1 92 ? -9.239 -2.006 -2.547 1.00 98.62 92 PHE A C 1
ATOM 692 O O . PHE A 1 92 ? -9.741 -0.980 -2.094 1.00 98.62 92 PHE A O 1
ATOM 699 N N . VAL A 1 93 ? -8.009 -2.054 -3.056 1.00 98.81 93 VAL A N 1
ATOM 700 C CA . VAL A 1 93 ? -7.089 -0.906 -3.059 1.00 98.81 93 VAL A CA 1
ATOM 701 C C . VAL A 1 93 ? -6.460 -0.765 -4.435 1.00 98.81 93 VAL A C 1
ATOM 703 O O . VAL A 1 93 ? -5.994 -1.756 -5.002 1.00 98.81 93 VAL A O 1
ATOM 706 N N . GLY A 1 94 ? -6.448 0.442 -4.989 1.00 98.75 94 GLY A N 1
ATOM 707 C CA . GLY A 1 94 ? -5.750 0.725 -6.235 1.00 98.75 94 GLY A CA 1
ATOM 708 C C . GLY A 1 94 ? -4.255 0.952 -6.019 1.00 98.75 94 GLY A C 1
ATOM 709 O O . GLY A 1 94 ? -3.813 1.596 -5.068 1.00 98.75 94 GLY A O 1
ATOM 710 N N . ILE A 1 95 ? -3.477 0.408 -6.947 1.00 98.50 95 ILE A N 1
ATOM 711 C CA . ILE A 1 95 ? -2.060 0.693 -7.141 1.00 98.50 95 ILE A CA 1
ATOM 712 C C . ILE A 1 95 ? -1.953 1.333 -8.521 1.00 98.50 95 ILE A C 1
ATOM 714 O O . ILE A 1 95 ? -2.181 0.654 -9.532 1.00 98.50 95 ILE A O 1
ATOM 718 N N . GLN A 1 96 ? -1.668 2.632 -8.570 1.00 98.00 96 GLN A N 1
ATOM 719 C CA . GLN A 1 96 ? -1.610 3.384 -9.822 1.00 98.00 96 GLN A CA 1
ATOM 720 C C . GLN A 1 96 ? -0.155 3.563 -10.273 1.00 98.00 96 GLN A C 1
ATOM 722 O O . GLN A 1 96 ? 0.756 3.661 -9.455 1.00 98.00 96 GLN A O 1
ATOM 727 N N . HIS A 1 97 ? 0.041 3.496 -11.595 1.00 96.31 97 HIS A N 1
ATOM 728 C CA . HIS A 1 97 ? 1.284 3.770 -12.329 1.00 96.31 97 HIS A CA 1
ATOM 729 C C . HIS A 1 97 ? 2.581 3.229 -11.696 1.00 96.31 97 HIS A C 1
ATOM 731 O O . HIS A 1 97 ? 3.555 3.965 -11.588 1.00 96.31 97 HIS A O 1
ATOM 737 N N . PRO A 1 98 ? 2.657 1.946 -11.293 1.00 96.19 98 PRO A N 1
ATOM 738 C CA . PRO A 1 98 ? 3.927 1.376 -10.853 1.00 96.19 98 PRO A CA 1
ATOM 739 C C . PRO A 1 98 ? 5.010 1.602 -11.918 1.00 96.19 98 PRO A C 1
ATOM 741 O O . PRO A 1 98 ? 4.789 1.304 -13.089 1.00 96.19 98 PRO A O 1
ATOM 744 N N . GLY A 1 99 ? 6.175 2.107 -11.510 1.00 95.06 99 GLY A N 1
ATOM 745 C CA . GLY A 1 99 ? 7.273 2.408 -12.432 1.00 95.06 99 GLY A CA 1
ATOM 746 C C . GLY A 1 99 ? 7.094 3.678 -13.274 1.00 95.06 99 GLY A C 1
ATOM 747 O O . GLY A 1 99 ? 7.630 3.695 -14.377 1.00 95.06 99 GLY A O 1
ATOM 748 N N . ASP A 1 100 ? 6.370 4.702 -12.803 1.00 93.44 100 ASP A N 1
ATOM 749 C CA . ASP A 1 100 ? 6.031 5.929 -13.560 1.00 93.44 100 ASP A CA 1
ATOM 750 C C . ASP A 1 100 ? 7.219 6.628 -14.262 1.00 93.44 100 ASP A C 1
ATOM 752 O O . ASP A 1 100 ? 7.073 7.167 -15.357 1.00 93.44 100 ASP A O 1
ATOM 756 N N . LEU A 1 101 ? 8.434 6.561 -13.705 1.00 92.62 101 LEU A N 1
ATOM 757 C CA . LEU A 1 101 ? 9.611 7.174 -14.339 1.00 92.62 101 LEU A CA 1
ATOM 758 C C . LEU A 1 101 ? 10.282 6.283 -15.396 1.00 92.62 101 LEU A C 1
ATOM 760 O O . LEU A 1 101 ? 11.269 6.705 -16.007 1.00 92.62 101 LEU A O 1
ATOM 764 N N . SER A 1 102 ? 9.784 5.063 -15.617 1.00 92.38 102 SER A N 1
ATOM 765 C CA . SER A 1 102 ? 10.372 4.117 -16.571 1.00 92.38 102 SER A CA 1
ATOM 766 C C . SER A 1 102 ? 10.188 4.626 -17.995 1.00 92.38 102 SER A C 1
ATOM 768 O O . SER A 1 102 ? 9.120 5.101 -18.393 1.00 92.38 102 SER A O 1
ATOM 770 N N . LYS A 1 103 ? 11.231 4.500 -18.813 1.00 92.31 103 LYS A N 1
ATOM 771 C CA . LYS A 1 103 ? 11.168 4.919 -20.218 1.00 92.31 103 LYS A CA 1
ATOM 772 C C . LYS A 1 103 ? 10.481 3.858 -21.064 1.00 92.31 103 LYS A C 1
ATOM 774 O O . LYS A 1 103 ? 10.584 2.667 -20.811 1.00 92.31 103 LYS A O 1
ATOM 779 N N . ALA A 1 104 ? 9.881 4.267 -22.181 1.00 89.12 104 ALA A N 1
ATOM 780 C CA . ALA A 1 104 ? 9.298 3.317 -23.132 1.00 89.12 104 ALA A CA 1
ATOM 781 C C . ALA A 1 104 ? 10.314 2.286 -23.674 1.00 89.12 104 ALA A C 1
ATOM 783 O O . ALA A 1 104 ? 9.922 1.169 -24.008 1.00 89.12 104 ALA A O 1
ATOM 784 N N . SER A 1 105 ? 11.597 2.662 -23.760 1.00 91.94 105 SER A N 1
ATOM 785 C CA . SER A 1 105 ? 12.700 1.788 -24.181 1.00 91.94 105 SER A CA 1
ATOM 786 C C . SER A 1 105 ? 13.133 0.775 -23.120 1.00 91.94 105 SER A C 1
ATOM 788 O O . SER A 1 105 ? 13.766 -0.210 -23.477 1.00 91.94 105 SER A O 1
ATOM 790 N N . ASP A 1 106 ? 12.823 1.032 -21.848 1.00 90.94 106 ASP A N 1
ATOM 791 C CA . ASP A 1 106 ? 13.136 0.165 -20.711 1.00 90.94 106 ASP A CA 1
ATOM 792 C C . ASP A 1 106 ? 11.977 0.222 -19.698 1.00 90.94 106 ASP A C 1
ATOM 794 O O . ASP A 1 106 ? 12.040 0.920 -18.684 1.00 90.94 106 ASP A O 1
ATOM 798 N N . PRO A 1 107 ? 10.832 -0.398 -20.036 1.00 89.50 107 PRO A N 1
ATOM 799 C CA . PRO A 1 107 ? 9.575 -0.141 -19.343 1.00 89.50 107 PRO A CA 1
ATOM 800 C C . PRO A 1 107 ? 9.506 -0.742 -17.938 1.00 89.50 107 PRO A C 1
ATOM 802 O O . PRO A 1 107 ? 8.543 -0.454 -17.238 1.00 89.50 107 PRO A O 1
ATOM 805 N N . ASP A 1 108 ? 10.457 -1.584 -17.537 1.00 89.81 108 ASP A N 1
ATOM 806 C CA . ASP A 1 108 ? 10.540 -2.178 -16.202 1.00 89.81 108 ASP A CA 1
ATOM 807 C C . ASP A 1 108 ? 11.784 -1.746 -15.410 1.00 89.81 108 ASP A C 1
ATOM 809 O O . ASP A 1 108 ? 12.078 -2.354 -14.380 1.00 89.81 108 ASP A O 1
ATOM 813 N N . GLU A 1 109 ? 12.447 -0.658 -15.834 1.00 91.88 109 GLU A N 1
ATOM 814 C CA . GLU A 1 109 ? 13.608 -0.042 -15.164 1.00 91.88 109 GLU A CA 1
ATOM 815 C C . GLU A 1 109 ? 13.384 0.110 -13.652 1.00 91.88 109 GLU A C 1
ATOM 817 O O . GLU A 1 109 ? 14.249 -0.230 -12.842 1.00 91.88 109 GLU A O 1
ATOM 822 N N . PHE A 1 110 ? 12.198 0.591 -13.263 1.00 92.19 110 PHE A N 1
ATOM 823 C CA . PHE A 1 110 ? 11.880 0.848 -11.860 1.00 92.19 110 PHE A CA 1
ATOM 824 C C . PHE A 1 110 ? 10.874 -0.123 -11.254 1.00 92.19 110 PHE A C 1
ATOM 826 O O . PHE A 1 110 ? 10.858 -0.298 -10.035 1.00 92.19 110 PHE A O 1
ATOM 833 N N . SER A 1 111 ? 10.017 -0.753 -12.057 1.00 92.69 111 SER A N 1
ATOM 834 C CA . SER A 1 111 ? 9.029 -1.699 -11.545 1.00 92.69 111 SER A CA 1
ATOM 835 C C . SER A 1 111 ? 8.610 -2.712 -12.596 1.00 92.69 111 SER A C 1
ATOM 837 O O . SER A 1 111 ? 8.315 -2.371 -13.732 1.00 92.69 111 SER A O 1
ATOM 839 N N . ALA A 1 112 ? 8.484 -3.962 -12.159 1.00 91.94 112 ALA A N 1
ATOM 840 C CA . ALA A 1 112 ? 7.883 -5.056 -12.916 1.00 91.94 112 ALA A CA 1
ATOM 841 C C . ALA A 1 112 ? 6.553 -5.531 -12.288 1.00 91.94 112 ALA A C 1
ATOM 843 O O . ALA A 1 112 ? 6.057 -6.625 -12.583 1.00 91.94 112 ALA A O 1
ATOM 844 N N . TRP A 1 113 ? 5.989 -4.751 -11.358 1.00 93.06 113 TRP A N 1
ATOM 845 C CA . TRP A 1 113 ? 4.773 -5.110 -10.626 1.00 93.06 113 TRP A CA 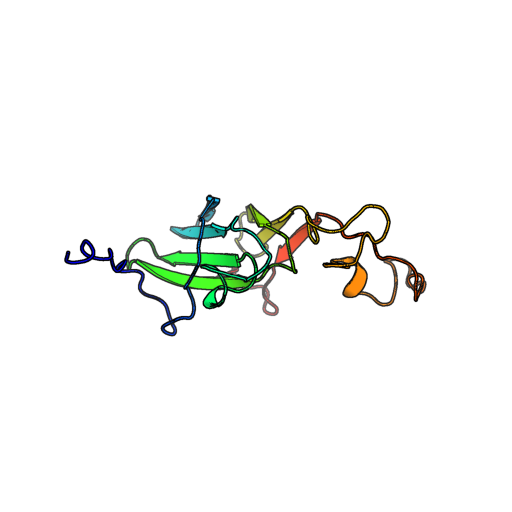1
ATOM 846 C C . TRP A 1 113 ? 3.513 -4.968 -11.509 1.00 93.06 113 TRP A C 1
ATOM 848 O O . TRP A 1 113 ? 3.422 -4.029 -12.298 1.00 93.06 113 TRP A O 1
ATOM 858 N N . PRO A 1 114 ? 2.510 -5.862 -11.396 1.00 91.62 114 PRO A N 1
ATOM 859 C CA . PRO A 1 114 ? 2.433 -7.004 -10.484 1.00 91.62 114 PRO A CA 1
ATOM 860 C C . PRO A 1 114 ? 3.097 -8.266 -11.033 1.00 91.62 114 PRO A C 1
ATOM 862 O O . PRO A 1 114 ? 3.211 -9.248 -10.303 1.00 91.62 114 PRO A O 1
ATOM 865 N N . GLY A 1 115 ? 3.520 -8.258 -12.300 1.00 87.12 115 GLY A N 1
ATOM 866 C CA . GLY A 1 115 ? 4.018 -9.436 -13.003 1.00 87.12 115 GLY A CA 1
ATOM 867 C C . GLY A 1 115 ? 5.205 -10.104 -12.313 1.00 87.12 115 GLY A C 1
ATOM 868 O O . GLY A 1 115 ? 5.305 -11.325 -12.354 1.00 87.12 115 GLY A O 1
ATOM 869 N N . SER A 1 116 ? 6.080 -9.347 -11.649 1.00 86.81 116 SER A N 1
ATOM 870 C CA . SER A 1 116 ? 7.232 -9.857 -10.885 1.00 86.81 116 SER A CA 1
ATOM 871 C C . SER A 1 116 ? 6.875 -10.825 -9.750 1.00 86.81 116 SER A C 1
ATOM 873 O O . SER A 1 116 ? 7.740 -11.577 -9.312 1.00 86.81 116 SER A O 1
ATOM 875 N N . GLN A 1 117 ? 5.620 -10.855 -9.298 1.00 85.94 117 GLN A N 1
ATOM 876 C CA . GLN A 1 117 ? 5.179 -11.708 -8.187 1.00 85.94 117 GLN A CA 1
ATOM 877 C C . GLN A 1 117 ? 4.864 -13.149 -8.600 1.00 85.94 117 GLN A C 1
ATOM 879 O O . GLN A 1 117 ? 4.687 -14.010 -7.740 1.00 85.94 117 GLN A O 1
ATOM 884 N N . PHE A 1 118 ? 4.768 -13.422 -9.902 1.00 85.00 118 PHE A N 1
ATOM 885 C CA . PHE A 1 118 ? 4.274 -14.697 -10.404 1.00 85.00 118 PHE A CA 1
ATOM 886 C C . PHE A 1 118 ? 5.301 -15.360 -11.324 1.00 85.00 118 PHE A C 1
ATOM 888 O O . PHE A 1 118 ? 6.012 -14.702 -12.091 1.00 85.00 118 PHE A O 1
ATOM 895 N N . ALA A 1 119 ? 5.373 -16.687 -11.241 1.00 84.19 119 ALA A N 1
ATOM 896 C CA . ALA A 1 119 ? 6.128 -17.515 -12.178 1.00 84.19 119 ALA A CA 1
ATOM 897 C C . ALA A 1 119 ? 5.254 -17.994 -13.346 1.00 84.19 119 ALA A C 1
ATOM 899 O O . ALA A 1 119 ? 5.770 -18.257 -14.428 1.00 84.19 119 ALA A O 1
ATOM 900 N N . THR A 1 120 ? 3.939 -18.084 -13.138 1.00 85.12 120 THR A N 1
ATOM 901 C CA . THR A 1 120 ? 2.967 -18.621 -14.092 1.00 85.12 120 THR A CA 1
ATOM 902 C C . THR A 1 120 ? 1.755 -17.702 -14.238 1.00 85.12 120 THR A C 1
ATOM 904 O O . THR A 1 120 ? 1.472 -16.875 -13.368 1.00 85.12 120 THR A O 1
ATOM 907 N N . ASN A 1 121 ? 1.051 -17.814 -15.365 1.00 82.94 121 ASN A N 1
ATOM 908 C CA . ASN A 1 121 ? -0.241 -17.163 -15.577 1.00 82.94 121 ASN A CA 1
ATOM 909 C C . ASN A 1 121 ? -1.372 -17.938 -14.857 1.00 82.94 121 ASN A C 1
ATOM 911 O O . ASN A 1 121 ? -1.145 -18.982 -14.243 1.00 82.94 121 ASN A O 1
ATOM 915 N N . SER A 1 122 ? -2.615 -17.457 -14.957 1.00 83.12 122 SER A N 1
ATOM 916 C CA . SER A 1 122 ? -3.785 -18.118 -14.354 1.00 83.12 122 SER A CA 1
ATOM 917 C C . SER A 1 122 ? -4.139 -19.478 -14.971 1.00 83.12 122 SER A C 1
ATOM 919 O O . SER A 1 122 ? -4.920 -20.215 -14.379 1.00 83.12 122 SER A O 1
ATOM 921 N N . ALA A 1 123 ? -3.598 -19.806 -16.147 1.00 88.38 123 ALA A N 1
ATOM 922 C CA . ALA A 1 123 ? -3.731 -21.115 -16.785 1.00 88.38 123 ALA A CA 1
ATOM 923 C C . ALA A 1 123 ? -2.622 -22.101 -16.359 1.00 88.38 123 ALA A C 1
ATOM 925 O O . ALA A 1 123 ? -2.681 -23.274 -16.711 1.00 88.38 123 ALA A O 1
ATOM 926 N N . GLY A 1 124 ? -1.638 -21.648 -15.573 1.00 87.19 124 GLY A N 1
ATOM 927 C CA . GLY A 1 124 ? -0.501 -22.456 -15.131 1.00 87.19 124 GLY A CA 1
ATOM 928 C C . GLY A 1 124 ? 0.691 -22.447 -16.091 1.00 87.19 124 GLY A C 1
ATOM 929 O O . GLY A 1 124 ? 1.717 -23.045 -15.768 1.00 87.19 124 GLY A O 1
ATOM 930 N N . ASP A 1 125 ? 0.607 -21.742 -17.221 1.00 86.62 125 ASP A N 1
ATOM 931 C CA . ASP A 1 125 ? 1.737 -21.630 -18.142 1.00 86.62 125 ASP A CA 1
ATOM 932 C C . ASP A 1 125 ? 2.813 -20.718 -17.547 1.00 86.62 125 ASP A C 1
ATOM 934 O O . ASP A 1 125 ? 2.471 -19.702 -16.927 1.00 86.62 125 ASP A O 1
ATOM 938 N N . PRO A 1 126 ? 4.108 -21.007 -17.764 1.00 84.38 126 PRO A N 1
ATOM 939 C CA . PRO A 1 126 ? 5.181 -20.100 -17.389 1.00 84.38 126 PRO A CA 1
ATOM 940 C C . PRO A 1 126 ? 4.947 -18.707 -17.972 1.00 84.38 126 PRO A C 1
ATOM 942 O O . PRO A 1 126 ? 4.705 -18.549 -19.172 1.00 84.38 126 PRO A O 1
ATOM 945 N N . LEU A 1 127 ? 5.054 -17.679 -17.131 1.00 77.19 127 LEU A N 1
ATOM 946 C CA . LEU A 1 127 ? 5.185 -16.324 -17.647 1.00 77.19 127 LEU A CA 1
ATOM 947 C C . LEU A 1 127 ? 6.502 -16.249 -18.426 1.00 77.19 127 LEU A C 1
ATOM 949 O O . LEU A 1 127 ? 7.484 -16.844 -17.975 1.00 77.19 127 LEU A O 1
ATOM 953 N N . PRO A 1 128 ? 6.554 -15.533 -19.565 1.00 69.50 128 PRO A N 1
ATOM 954 C CA . PRO A 1 128 ? 7.786 -15.376 -20.324 1.00 69.50 128 PRO A CA 1
ATOM 955 C C . PRO A 1 128 ? 8.912 -14.911 -19.391 1.00 69.50 128 PRO A C 1
ATOM 957 O O . PRO A 1 128 ? 8.894 -13.794 -18.866 1.00 69.50 128 PRO A O 1
ATOM 960 N N . ASN A 1 129 ? 9.861 -15.803 -19.105 1.00 55.34 129 ASN A N 1
ATOM 961 C CA . ASN A 1 129 ? 11.046 -15.458 -18.337 1.00 55.34 129 ASN A CA 1
ATOM 962 C C . ASN A 1 129 ? 11.943 -14.617 -19.248 1.00 55.34 129 ASN A C 1
ATOM 964 O O . ASN A 1 129 ? 12.372 -15.097 -20.293 1.00 55.34 129 ASN A O 1
ATOM 968 N N . GLY A 1 130 ? 12.235 -13.378 -18.846 1.00 55.62 130 GLY A N 1
ATOM 969 C CA . GLY A 1 130 ? 13.346 -12.615 -19.421 1.00 55.62 130 GLY A CA 1
ATOM 970 C C . GLY A 1 130 ? 13.025 -11.524 -20.443 1.00 55.62 130 GLY A C 1
ATOM 971 O O . GLY A 1 130 ? 13.956 -11.047 -21.078 1.00 55.62 130 GLY A O 1
ATOM 972 N N . THR A 1 131 ? 11.782 -11.063 -20.595 1.00 52.47 131 THR A N 1
ATOM 973 C CA . THR A 1 131 ? 11.521 -9.834 -21.369 1.00 52.47 131 THR A CA 1
ATOM 974 C C . THR A 1 131 ? 10.550 -8.928 -20.632 1.00 52.47 131 THR A C 1
ATOM 976 O O . THR A 1 131 ? 9.381 -9.286 -20.489 1.00 52.47 131 THR A O 1
ATOM 979 N N . HIS A 1 132 ? 11.055 -7.781 -20.176 1.00 60.00 132 HIS A N 1
ATOM 980 C CA . HIS A 1 132 ? 10.320 -6.557 -19.864 1.00 60.00 132 HIS A CA 1
ATOM 981 C C . HIS A 1 132 ? 8.890 -6.767 -19.365 1.00 60.00 132 HIS A C 1
ATOM 983 O O . HIS A 1 132 ? 7.922 -6.690 -20.136 1.00 60.00 132 HIS A O 1
ATOM 989 N N . ARG A 1 133 ? 8.735 -7.039 -18.065 1.00 74.94 133 ARG A N 1
ATOM 990 C CA . ARG A 1 133 ? 7.400 -7.160 -17.463 1.00 74.94 133 ARG A CA 1
ATOM 991 C C . ARG A 1 133 ? 6.856 -5.757 -17.255 1.00 74.94 133 ARG A C 1
ATOM 993 O O . ARG A 1 133 ? 6.882 -5.257 -16.137 1.00 74.94 133 ARG A O 1
ATOM 1000 N N . ARG A 1 134 ? 6.377 -5.141 -18.346 1.00 87.19 134 ARG A N 1
ATOM 1001 C CA . ARG A 1 134 ? 5.793 -3.797 -18.320 1.00 87.19 134 ARG A CA 1
ATOM 1002 C C . ARG A 1 134 ? 4.850 -3.699 -17.116 1.00 87.19 134 ARG A C 1
ATOM 1004 O O . ARG A 1 134 ? 3.911 -4.504 -17.036 1.00 87.19 134 ARG A O 1
ATOM 1011 N N . PRO A 1 135 ? 5.100 -2.761 -16.196 1.00 92.50 135 PRO A N 1
ATOM 1012 C CA . PRO A 1 135 ? 4.310 -2.642 -14.998 1.00 92.50 135 PRO A CA 1
ATOM 1013 C C . PRO A 1 135 ? 2.880 -2.247 -15.358 1.00 92.50 135 PRO A C 1
ATOM 1015 O O . PRO A 1 135 ? 2.604 -1.655 -16.406 1.00 92.50 135 PRO A O 1
ATOM 1018 N N . ARG A 1 136 ? 1.936 -2.654 -14.513 1.00 93.94 136 ARG A N 1
ATOM 1019 C CA . ARG A 1 136 ? 0.507 -2.427 -14.742 1.00 93.94 136 ARG A CA 1
ATOM 1020 C C . ARG A 1 136 ? -0.131 -1.916 -13.468 1.00 93.94 136 ARG A C 1
ATOM 1022 O O . ARG A 1 136 ? 0.019 -2.544 -12.424 1.00 93.94 136 ARG A O 1
ATOM 1029 N N . SER A 1 137 ? -0.911 -0.844 -13.573 1.00 97.50 137 SER A N 1
ATOM 1030 C CA . SER A 1 137 ? -1.861 -0.495 -12.520 1.00 97.50 137 SER A CA 1
ATOM 1031 C C . SER A 1 137 ? -2.791 -1.678 -12.258 1.00 97.50 137 SER A C 1
ATOM 1033 O O . SER A 1 137 ? -3.172 -2.401 -13.190 1.00 97.50 137 SER A O 1
ATOM 1035 N N . ALA A 1 138 ? -3.171 -1.879 -11.004 1.00 96.81 138 ALA A N 1
ATOM 1036 C CA . ALA A 1 138 ? -4.129 -2.915 -10.647 1.00 96.81 138 ALA A CA 1
ATOM 1037 C C . ALA A 1 138 ? -4.901 -2.541 -9.385 1.00 96.81 138 ALA A C 1
ATOM 1039 O O . ALA A 1 138 ? -4.453 -1.730 -8.578 1.00 96.81 138 ALA A O 1
ATOM 1040 N N . VAL A 1 139 ? -6.052 -3.186 -9.211 1.00 98.44 139 VAL A N 1
ATOM 1041 C CA . VAL A 1 139 ? -6.766 -3.218 -7.936 1.00 98.44 139 VAL A CA 1
ATOM 1042 C C . VAL A 1 139 ? -6.371 -4.508 -7.231 1.00 98.44 139 VAL A C 1
ATOM 1044 O O . VAL A 1 139 ? -6.548 -5.595 -7.785 1.00 98.44 139 VAL A O 1
ATOM 1047 N N . ILE A 1 140 ? -5.823 -4.393 -6.026 1.00 97.94 140 ILE A N 1
ATOM 1048 C CA . ILE A 1 140 ? -5.547 -5.538 -5.158 1.00 97.94 140 ILE A CA 1
ATOM 1049 C C . ILE A 1 140 ? -6.723 -5.780 -4.221 1.00 97.94 140 ILE A C 1
ATOM 1051 O O . ILE A 1 140 ? -7.429 -4.847 -3.843 1.00 97.94 140 ILE A O 1
ATOM 1055 N N . VAL A 1 141 ? -6.904 -7.039 -3.828 1.00 98.38 141 VAL A N 1
ATOM 1056 C CA . VAL A 1 141 ? -7.849 -7.432 -2.782 1.00 98.38 141 VAL A CA 1
ATOM 1057 C C . VAL A 1 141 ? -7.044 -7.903 -1.583 1.00 98.38 141 VAL A C 1
ATOM 1059 O O . VAL A 1 141 ? -6.274 -8.858 -1.681 1.00 98.38 141 VAL A O 1
ATOM 1062 N N . ILE A 1 142 ? -7.205 -7.219 -0.458 1.00 98.38 142 ILE A N 1
ATOM 1063 C CA . ILE A 1 142 ? -6.550 -7.545 0.801 1.00 98.38 142 ILE A CA 1
ATOM 1064 C C . ILE A 1 142 ? -7.571 -8.235 1.698 1.00 98.38 142 ILE A C 1
ATOM 1066 O O . ILE A 1 142 ? -8.642 -7.698 1.976 1.00 98.38 142 ILE A O 1
ATOM 1070 N N . THR A 1 143 ? -7.214 -9.428 2.163 1.00 98.56 143 THR A N 1
ATOM 1071 C CA . THR A 1 143 ? -8.026 -10.259 3.055 1.00 98.56 143 THR A CA 1
ATOM 1072 C C . THR A 1 143 ? -7.174 -10.762 4.207 1.00 98.56 143 THR A C 1
ATOM 1074 O O . THR A 1 143 ? -5.975 -11.011 4.044 1.00 98.56 143 THR A O 1
ATOM 1077 N N . ARG A 1 144 ? -7.788 -11.005 5.363 1.00 97.94 144 ARG A N 1
ATOM 1078 C CA . ARG A 1 144 ? -7.104 -11.706 6.453 1.00 97.94 144 ARG A CA 1
ATOM 1079 C C . ARG A 1 144 ? -7.073 -13.208 6.208 1.00 97.94 144 ARG A C 1
ATOM 1081 O O . ARG A 1 144 ? -8.044 -13.786 5.730 1.00 97.94 144 ARG A O 1
ATOM 1088 N N . LYS A 1 145 ? -5.978 -13.856 6.617 1.00 97.62 145 LYS A N 1
ATOM 1089 C CA . LYS A 1 145 ? -5.819 -15.319 6.521 1.00 97.62 145 LYS A CA 1
ATOM 1090 C C . 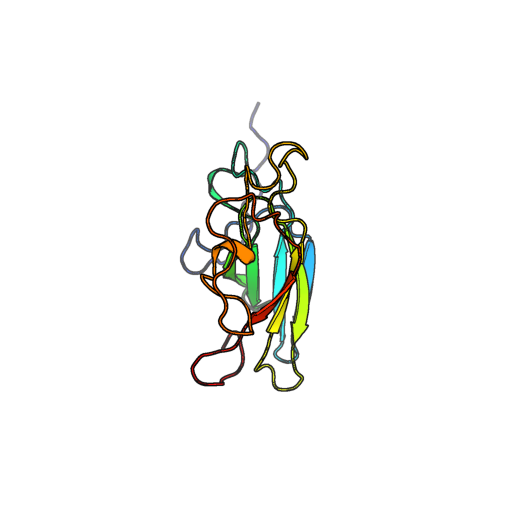LYS A 1 145 ? -6.847 -16.091 7.355 1.00 97.62 145 LYS A C 1
ATOM 1092 O O . LYS A 1 145 ? -7.181 -17.213 7.004 1.00 97.62 145 LYS A O 1
ATOM 1097 N N . ASP A 1 146 ? -7.334 -15.495 8.439 1.00 97.81 146 ASP A N 1
ATOM 1098 C CA . ASP A 1 146 ? -8.362 -16.065 9.317 1.00 97.81 146 ASP A CA 1
ATOM 1099 C C . ASP A 1 146 ? -9.799 -15.701 8.896 1.00 97.81 146 ASP A C 1
ATOM 1101 O O . ASP A 1 146 ? -10.753 -16.081 9.571 1.00 97.81 146 ASP A O 1
ATOM 1105 N N . GLY A 1 147 ? -9.972 -14.958 7.796 1.00 97.62 147 GLY A N 1
ATOM 1106 C CA . GLY A 1 147 ? -11.280 -14.508 7.317 1.00 97.62 147 GLY A CA 1
ATOM 1107 C C . GLY A 1 147 ? -11.943 -13.421 8.173 1.00 97.62 147 GLY A C 1
ATOM 1108 O O . GLY A 1 147 ? -13.129 -13.148 7.981 1.00 97.62 147 GLY A O 1
ATOM 1109 N N . GLY A 1 148 ? -11.215 -12.817 9.118 1.00 98.12 148 GLY A N 1
ATOM 1110 C CA . GLY A 1 148 ? -11.711 -11.716 9.941 1.00 98.12 148 GLY A CA 1
ATOM 1111 C C . GLY A 1 148 ? -11.902 -10.403 9.171 1.00 98.12 148 GLY A C 1
ATOM 1112 O O . GLY A 1 148 ? -11.588 -10.290 7.984 1.00 98.12 148 GLY A O 1
ATOM 1113 N N . ILE A 1 149 ? -12.366 -9.377 9.884 1.00 98.06 149 ILE A N 1
ATOM 1114 C CA . ILE A 1 149 ? -12.502 -8.010 9.364 1.00 98.06 149 ILE A CA 1
ATOM 1115 C C . ILE A 1 149 ? -11.107 -7.404 9.165 1.00 98.06 149 ILE A C 1
ATOM 1117 O O . ILE A 1 149 ? -10.265 -7.441 10.061 1.00 98.06 149 ILE A O 1
ATOM 1121 N N . VAL A 1 150 ? -10.836 -6.833 7.993 1.00 97.56 150 VAL A N 1
ATOM 1122 C CA . VAL A 1 150 ? -9.550 -6.180 7.707 1.00 97.56 150 VAL A CA 1
ATOM 1123 C C . VAL A 1 150 ? -9.355 -4.995 8.659 1.00 97.56 150 VAL A C 1
ATOM 1125 O O . VAL A 1 150 ? -10.283 -4.217 8.860 1.00 97.56 150 VAL A O 1
ATOM 1128 N N . GLY A 1 151 ? -8.166 -4.867 9.260 1.00 91.69 151 GLY A N 1
ATOM 1129 C CA . GLY A 1 151 ? -7.812 -3.767 10.171 1.00 91.69 151 GLY A CA 1
ATOM 1130 C C . GLY A 1 151 ? -8.262 -3.922 11.633 1.00 91.69 151 GLY A C 1
ATOM 1131 O O . GLY A 1 151 ? -8.296 -2.916 12.339 1.00 91.69 151 GLY A O 1
ATOM 1132 N N . THR A 1 152 ? -8.681 -5.118 12.072 1.00 90.31 152 THR A N 1
ATOM 1133 C CA . THR A 1 152 ? -8.995 -5.432 13.489 1.00 90.31 152 THR A CA 1
ATOM 1134 C C . THR A 1 152 ? -7.933 -6.275 14.182 1.00 90.31 152 THR A C 1
ATOM 1136 O O . THR A 1 152 ? -7.116 -6.906 13.476 1.00 90.31 152 THR A O 1
#

Foldseek 3Di:
DDDPPDPPDPQAEVVPLQPDDDAWDAWDADPVGKIKTWHDDQQQCDDPNVSVHGTFIWIARPVVSYIHTDGHAAGRWTWYDWDADNQQFKIKIKTGDHQVVADPVQQDPRHLPPVVVDQADPVRHGDPPDDRSRYDIDIDIDGDPVSHRPPD

Secondary structure (DSSP, 8-state):
-PPP-------EESSTTTT---SEEEEEE-TTSPEEEEE-S-TT--GGGTTT-S-EEEEEETTTTEEEEEEEPPTTPEEEEEEE-TTSSEEEEEEE-TTTT-BTTBTTSS--TTGGG-SB-TTSPBP-TTS------EEEEEE-TT---TT-

pLDDT: mean 88.12, std 13.18, range [44.12, 98.81]

Sequence (152 aa):
MALPDVYRGTIGDIPPGSADFGAPDGLWFDPFGRLWIQTDHQGTAQGHWVNLGTNVMCCADPNTCEVRRFLTGPPQCEVTGMTCTPDGRSLFVGIQHPGDLSKASDPDEFSAWPGSQFATNSAGDPLPNGTHRRPRSAVIVITRKDGGIVGT